Protein AF-A0A5J4PTP7-F1 (afdb_monomer)

Sequence (168 aa):
MFEEAKQLKEDNQYDDPEIPYDISIPVLGYNSAHFDMVFVIRYLTNPLWHITSYLGDFSHIRRVEVKHKITGVTLQFLDAMLFVTKGTLKQFAADFGNGGKDDQKGVFPYDAINTDNYSEVLSKSEPFNKDDFDNKLRKESMTDEAYQIYLEDSKQFKKQMGLLTILQ

Nearest PDB structures (foldseek):
  1u69-assembly3_C  TM=6.477E-01  e=2.982E-02  Pseudomonas aeruginosa PAO1
  5utx-assembly1_A  TM=6.530E-01  e=4.013E-01  Vibrio vulnificus CMCP6
  7e52-assembly1_A-2  TM=6.411E-01  e=4.013E-01  Acinetobacter baumannii 940793
  4opt-assembly1_A  TM=6.103E-01  e=9.968E-01  Sulfolobus acidocaldarius DSM 639
  5hmq-assembly3_D  TM=4.440E-01  e=3.657E+00  Pseudomonas putida KT2440

InterPro domains:
  IPR012337 Ribonuclease H-like superfamily [SSF53098] (27-117)
  IPR036397 Ribonuclease H superfamily [G3DSA:3.30.420.10] (12-134)

Foldseek 3Di:
DDPVLVVLQVVVDDVDPVPDPQDAAEDEDAVCQAPVCLPVVVVQPDPQKDWPDWDDDPRGTAWTWMAGPRNRHIYIYHHVCVVDPNDDVLVVCVVPVVCDPPSDDQQDQDPPDDPPCNVVQQADQDDDDQCSRQDPVVRDGDDPVSVVVSVVVSVVDRTSVVSVVVND

Solvent-accessible surface area (backbone atoms only — not comparable to full-atom values): 10118 Å² total; per-residue (Å²): 134,61,70,65,45,54,50,52,55,60,66,68,57,61,95,54,83,84,61,72,88,79,62,62,46,76,43,78,35,77,59,18,30,70,56,53,47,74,60,53,51,58,73,43,56,46,98,57,28,35,74,78,46,78,42,70,48,99,74,43,39,50,33,40,28,33,32,32,73,64,78,57,53,32,40,30,39,35,27,46,52,80,78,43,82,86,74,50,74,46,54,52,40,52,77,69,50,80,65,51,90,78,62,65,69,84,85,69,58,60,75,72,56,49,98,87,47,37,72,66,56,36,64,34,61,65,80,82,59,72,74,32,42,36,37,78,91,79,73,45,69,71,51,71,68,62,48,52,53,50,56,61,60,49,71,80,34,79,27,42,52,50,64,59,68,77,76,116

Secondary structure (DSSP, 8-state):
--HHHHHHHHHT--S-TTS-TT--EEEEESSTTTTHHHHHHHHTSSSSEEEEEEEEETTEEEEEEEEETTT--EEEEEEGGGTS-S--HHHHHHHHSTT-TTSPPPP--SSS--TTTHHHHHH--SPPPGGGG-BTTTTB---HHHHHHHHHHHTT-SSHHHHHTT--

pLDDT: mean 79.05, std 11.69, range [35.56, 93.19]

Radius of gyration: 20.0 Å; Cα contacts (8 Å, |Δi|>4): 198; chains: 1; bounding box: 47×35×48 Å

Mean predicted aligned error: 11.17 Å

Structure (mmCIF, N/CA/C/O backbone):
data_AF-A0A5J4PTP7-F1
#
_entry.id   AF-A0A5J4PTP7-F1
#
loop_
_atom_site.group_PDB
_atom_site.id
_atom_site.type_symbol
_atom_site.label_atom_id
_atom_site.label_alt_id
_atom_site.label_comp_id
_atom_site.label_asym_id
_atom_site.label_entity_id
_atom_site.label_seq_id
_atom_site.pdbx_PDB_ins_code
_atom_site.Cartn_x
_atom_site.Cartn_y
_atom_site.Cartn_z
_atom_site.occupancy
_atom_site.B_iso_or_equiv
_atom_site.auth_seq_id
_atom_site.auth_comp_id
_atom_site.auth_asym_id
_atom_site.auth_atom_id
_atom_site.pdbx_PDB_model_num
ATOM 1 N N . MET A 1 1 ? -25.787 1.677 21.526 1.00 55.94 1 MET A N 1
ATOM 2 C CA . MET A 1 1 ? -25.196 0.488 20.874 1.00 55.94 1 MET A CA 1
ATOM 3 C C . MET A 1 1 ? -26.291 -0.124 20.028 1.00 55.94 1 MET A C 1
ATOM 5 O O . MET A 1 1 ? -27.329 -0.432 20.595 1.00 55.94 1 MET A O 1
ATOM 9 N N . PHE A 1 2 ? -26.113 -0.184 18.710 1.00 67.81 2 PHE A N 1
ATOM 10 C CA . PHE A 1 2 ? -27.119 -0.712 17.781 1.00 67.81 2 PHE A CA 1
ATOM 11 C C . PHE A 1 2 ? -27.264 -2.233 17.956 1.00 67.81 2 PHE A C 1
ATOM 13 O O . PHE A 1 2 ? -26.255 -2.900 18.190 1.00 67.81 2 PHE A O 1
ATOM 20 N N . GLU A 1 3 ? -28.484 -2.774 17.859 1.00 73.00 3 GLU A N 1
ATOM 21 C CA . GLU A 1 3 ? -28.757 -4.227 17.906 1.00 73.00 3 GLU A CA 1
ATOM 22 C C . GLU A 1 3 ? -27.870 -4.994 16.908 1.00 73.00 3 GLU A C 1
ATOM 24 O O . GLU A 1 3 ? -27.258 -6.001 17.249 1.00 73.00 3 GLU A O 1
ATOM 29 N N . GLU A 1 4 ? -27.708 -4.443 15.707 1.00 68.12 4 GLU A N 1
ATOM 30 C CA . GLU A 1 4 ? -26.900 -4.997 14.614 1.00 68.12 4 GLU A CA 1
ATOM 31 C C . GLU A 1 4 ? -25.418 -5.153 14.988 1.00 68.12 4 GLU A C 1
ATOM 33 O O . GLU A 1 4 ? -24.763 -6.107 14.579 1.00 68.12 4 GLU A O 1
ATOM 38 N N . ALA A 1 5 ? -24.883 -4.249 15.817 1.00 60.41 5 ALA A N 1
ATOM 39 C CA . ALA A 1 5 ? -23.505 -4.330 16.296 1.00 60.41 5 ALA A CA 1
ATOM 40 C C . ALA A 1 5 ? -23.309 -5.453 17.327 1.00 60.41 5 ALA A C 1
ATOM 42 O O . ALA A 1 5 ? -22.198 -5.957 17.476 1.00 60.41 5 ALA A O 1
ATOM 43 N N . LYS A 1 6 ? -24.371 -5.843 18.050 1.00 70.44 6 LYS A N 1
ATOM 44 C CA . LYS A 1 6 ? -24.334 -7.026 18.920 1.00 70.44 6 LYS A CA 1
ATOM 45 C C . LYS A 1 6 ? -24.374 -8.300 18.083 1.00 70.44 6 LYS A C 1
ATOM 47 O O . LYS A 1 6 ? -23.519 -9.152 18.289 1.00 70.44 6 LYS A O 1
ATOM 52 N N . GLN A 1 7 ? -25.277 -8.360 17.101 1.00 74.75 7 GLN A N 1
ATOM 53 C CA . GLN A 1 7 ? -25.406 -9.506 16.202 1.00 74.75 7 GLN A CA 1
ATOM 54 C C . GLN A 1 7 ? -24.096 -9.777 15.452 1.00 74.75 7 GLN A C 1
ATOM 56 O O . GLN A 1 7 ? -23.572 -10.869 15.543 1.00 74.75 7 GLN A O 1
ATOM 61 N N . LEU A 1 8 ? -23.466 -8.760 14.851 1.00 65.81 8 LEU A N 1
ATOM 62 C CA . LEU A 1 8 ? -22.158 -8.896 14.184 1.00 65.81 8 LEU A CA 1
ATOM 63 C C . LEU A 1 8 ? -21.037 -9.418 15.098 1.00 65.81 8 LEU A C 1
ATOM 65 O O . LEU A 1 8 ? -20.067 -10.002 14.621 1.00 65.81 8 LEU A O 1
ATOM 69 N N . LYS A 1 9 ? -21.116 -9.161 16.406 1.00 67.38 9 LYS A N 1
ATOM 70 C CA . LYS A 1 9 ? -20.106 -9.608 17.370 1.00 67.38 9 LYS A CA 1
ATOM 71 C C . LYS A 1 9 ? -20.310 -11.068 17.784 1.00 67.38 9 LYS A C 1
ATOM 73 O O . LYS A 1 9 ? -19.337 -11.730 18.123 1.00 67.38 9 LYS A O 1
ATOM 78 N N . GLU A 1 10 ? -21.551 -11.541 17.779 1.00 72.75 10 GLU A N 1
ATOM 79 C CA . GLU A 1 10 ? -21.900 -12.961 17.925 1.00 72.75 10 GLU A CA 1
ATOM 80 C C . GLU A 1 10 ? -21.6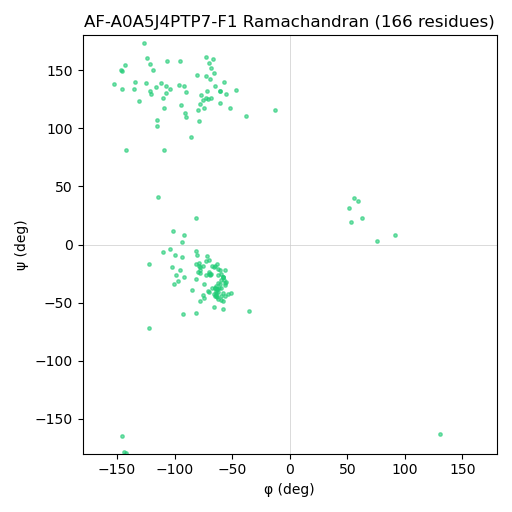00 -13.713 16.615 1.00 72.75 10 GLU A C 1
ATOM 82 O O . GLU A 1 10 ? -20.920 -14.731 16.634 1.00 72.75 10 GLU A O 1
ATOM 87 N N . ASP A 1 11 ? -21.974 -13.090 15.496 1.00 71.50 11 ASP A N 1
ATOM 88 C CA . ASP A 1 11 ? -21.628 -13.344 14.094 1.00 71.50 11 ASP A CA 1
ATOM 89 C C . ASP A 1 11 ? -20.192 -13.818 13.871 1.00 71.50 11 ASP A C 1
ATOM 91 O O . ASP A 1 11 ? -19.904 -14.853 13.277 1.00 71.50 11 ASP A O 1
ATOM 95 N N . ASN A 1 12 ? -19.270 -12.978 14.340 1.00 65.38 12 ASN A N 1
ATOM 96 C CA . ASN A 1 12 ? -17.852 -13.141 14.062 1.00 65.38 12 ASN A CA 1
ATOM 97 C C . ASN A 1 12 ? -17.155 -14.165 14.965 1.00 65.38 12 ASN A C 1
ATOM 99 O O . ASN A 1 12 ? -16.000 -14.428 14.654 1.00 65.38 12 ASN A O 1
ATOM 103 N N . GLN A 1 13 ? -17.870 -14.716 15.974 1.00 67.00 13 GLN A N 1
ATOM 104 C CA . GLN A 1 13 ? -17.683 -16.002 16.691 1.00 67.00 13 GLN A CA 1
ATOM 105 C C . GLN A 1 13 ? -16.700 -17.012 16.050 1.00 67.00 13 GLN A C 1
ATOM 107 O O . GLN A 1 13 ? -16.994 -17.520 14.979 1.00 67.00 13 GLN A O 1
ATOM 112 N N . TYR A 1 14 ? -15.574 -17.363 16.685 1.00 64.81 14 TYR A N 1
ATOM 113 C CA . TYR A 1 14 ? -14.694 -18.442 16.268 1.00 64.81 14 TYR A CA 1
ATOM 114 C C . TYR A 1 14 ? -15.233 -19.626 17.045 1.00 64.81 14 TYR A C 1
ATOM 116 O O . TYR A 1 14 ? -15.531 -19.489 18.234 1.00 64.81 14 TYR A O 1
ATOM 124 N N . ASP A 1 15 ? -15.348 -20.774 16.389 1.00 76.69 15 ASP A N 1
ATOM 125 C CA . ASP A 1 15 ? -15.839 -21.988 17.042 1.00 76.69 15 ASP A CA 1
ATOM 126 C C . ASP A 1 15 ? -14.955 -22.399 18.232 1.00 76.69 15 ASP A C 1
ATOM 128 O O . ASP A 1 15 ? -15.425 -23.054 19.162 1.00 76.69 15 ASP A O 1
ATOM 132 N N . ASP A 1 16 ? -13.680 -21.993 18.208 1.00 76.56 16 ASP A N 1
ATOM 133 C CA . ASP A 1 16 ? -12.740 -22.157 19.309 1.00 76.56 16 ASP A CA 1
ATOM 134 C C . ASP A 1 16 ? -12.775 -20.936 20.261 1.00 76.56 16 ASP A C 1
ATOM 136 O O . ASP A 1 16 ? -12.293 -19.854 19.899 1.00 76.56 16 ASP A O 1
ATOM 140 N N . PRO A 1 17 ? -13.309 -21.092 21.489 1.00 68.56 17 PRO A N 1
ATOM 141 C CA . PRO A 1 17 ? -13.398 -20.020 22.475 1.00 68.56 17 PRO A CA 1
ATOM 142 C C . PRO A 1 17 ? -12.044 -19.639 23.097 1.00 68.56 17 PRO A C 1
ATOM 144 O O . PRO A 1 17 ? -11.977 -18.635 23.809 1.00 68.56 17 PRO A O 1
ATOM 147 N N . GLU A 1 18 ? -10.973 -20.412 22.866 1.00 73.50 18 GLU A N 1
ATOM 148 C CA . GLU A 1 18 ? -9.623 -20.081 23.338 1.00 73.50 18 GLU A CA 1
ATOM 149 C C . GLU A 1 18 ? -8.910 -19.070 22.428 1.00 73.50 18 GLU A C 1
ATOM 151 O O . GLU A 1 18 ? -7.951 -18.429 22.867 1.00 73.50 18 GLU A O 1
ATOM 156 N N . ILE A 1 19 ? -9.381 -18.870 21.190 1.00 62.47 19 ILE A N 1
ATOM 157 C CA . ILE A 1 19 ? -8.810 -17.884 20.266 1.00 62.47 19 ILE A CA 1
ATOM 158 C C . ILE A 1 19 ? -9.239 -16.476 20.708 1.00 62.47 19 ILE A C 1
ATOM 160 O O . ILE A 1 19 ? -10.432 -16.153 20.691 1.00 62.47 19 ILE A O 1
ATOM 164 N N . PRO A 1 20 ? -8.295 -15.588 21.084 1.00 62.25 20 PRO A N 1
ATOM 165 C CA . PRO A 1 20 ? -8.645 -14.246 21.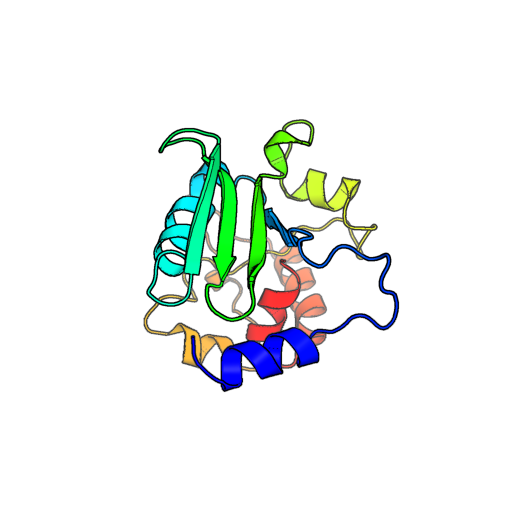517 1.00 62.25 20 PRO A CA 1
ATOM 166 C C . PRO A 1 20 ? -9.364 -13.465 20.413 1.00 62.25 20 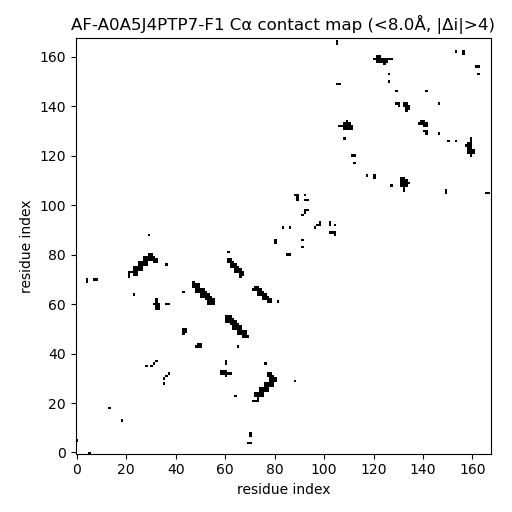PRO A C 1
ATOM 168 O O . PRO A 1 20 ? -8.901 -13.367 19.281 1.00 62.25 20 PRO A O 1
ATOM 171 N N . TYR A 1 21 ? -10.472 -12.828 20.777 1.00 59.25 21 TYR A N 1
ATOM 172 C CA . TYR A 1 21 ? -11.272 -11.992 19.878 1.00 59.25 21 TYR A CA 1
ATOM 173 C C . TYR A 1 21 ? -10.619 -10.666 19.469 1.00 59.25 21 TYR A C 1
ATOM 175 O O . TYR A 1 21 ? -11.106 -9.981 18.573 1.00 59.25 21 TYR A O 1
ATOM 183 N N . ASP A 1 22 ? -9.548 -10.277 20.160 1.00 67.88 22 ASP A N 1
ATOM 184 C CA . ASP A 1 22 ? -8.874 -8.981 20.014 1.00 67.88 22 ASP A CA 1
ATOM 185 C C . ASP A 1 22 ? -7.456 -9.168 19.456 1.00 67.88 22 ASP A C 1
ATOM 187 O O . ASP A 1 22 ? -6.497 -8.558 19.926 1.00 67.88 22 ASP A O 1
ATOM 191 N N . ILE A 1 23 ? -7.298 -10.072 18.484 1.00 74.81 23 ILE A N 1
ATOM 192 C CA . ILE A 1 23 ? -6.038 -10.202 17.748 1.00 74.81 23 ILE A CA 1
ATOM 193 C C . ILE A 1 23 ? -5.978 -9.078 16.717 1.00 74.81 23 ILE A C 1
ATOM 195 O O . ILE A 1 23 ? -6.827 -8.969 15.830 1.00 74.81 23 ILE A O 1
ATOM 199 N N . SER A 1 24 ? -4.949 -8.244 16.822 1.00 83.69 24 SER A N 1
ATOM 200 C CA . SER A 1 24 ? -4.641 -7.252 15.799 1.00 83.69 24 SER A CA 1
ATOM 201 C C . SER A 1 24 ? -4.162 -7.937 14.523 1.00 83.69 24 SER A C 1
ATOM 203 O O . SER A 1 24 ? -3.197 -8.698 14.549 1.00 83.69 24 SER A O 1
ATOM 205 N N . ILE A 1 25 ? -4.806 -7.631 13.399 1.00 88.00 25 ILE A N 1
ATOM 206 C CA . ILE A 1 25 ? -4.412 -8.122 12.078 1.00 88.00 25 ILE A CA 1
ATOM 207 C C . ILE A 1 25 ? -3.233 -7.266 11.590 1.00 88.00 25 ILE A C 1
ATOM 209 O O . ILE A 1 25 ? -3.414 -6.057 11.394 1.00 88.00 25 ILE A O 1
ATOM 213 N N . PRO A 1 26 ? -2.029 -7.837 11.405 1.00 88.88 26 PRO A N 1
ATOM 214 C CA . PRO A 1 26 ? -0.883 -7.075 10.937 1.00 88.88 26 PRO A CA 1
ATOM 215 C C . PRO A 1 26 ? -1.044 -6.714 9.457 1.00 88.88 26 PRO A C 1
ATOM 217 O O . PRO A 1 26 ? -1.341 -7.564 8.621 1.00 88.88 26 PRO A O 1
ATOM 220 N N . VAL A 1 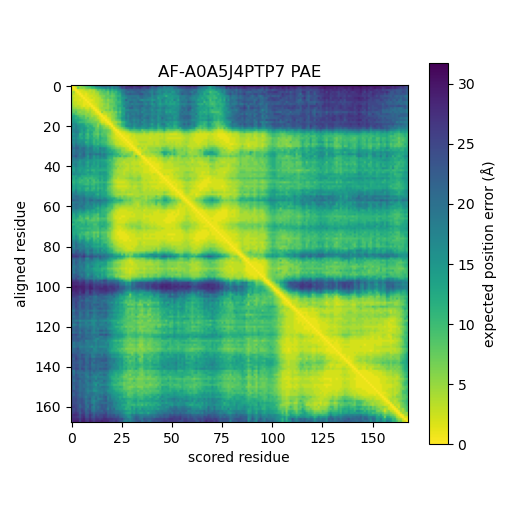27 ? -0.800 -5.447 9.135 1.00 88.50 27 VAL A N 1
ATOM 221 C CA . VAL A 1 27 ? -0.702 -4.931 7.770 1.00 88.50 27 VAL A CA 1
ATOM 222 C C . VAL A 1 27 ? 0.726 -4.445 7.573 1.00 88.50 27 VAL A C 1
ATOM 224 O O . VAL A 1 27 ? 1.138 -3.434 8.146 1.00 88.50 27 VAL A O 1
ATOM 227 N N . LEU A 1 28 ? 1.498 -5.197 6.795 1.00 86.06 28 LEU A N 1
ATOM 228 C CA . LEU A 1 28 ? 2.892 -4.884 6.513 1.00 86.06 28 LEU A CA 1
ATOM 229 C C . LEU A 1 28 ? 2.987 -4.010 5.268 1.00 86.06 28 LEU A C 1
ATOM 231 O O . LEU A 1 28 ? 2.419 -4.331 4.229 1.00 86.06 28 LEU A O 1
ATOM 235 N N . GLY A 1 29 ? 3.738 -2.923 5.379 1.00 85.69 29 GLY A N 1
ATOM 236 C CA . GLY A 1 29 ? 4.181 -2.136 4.238 1.00 85.69 29 GLY A CA 1
AT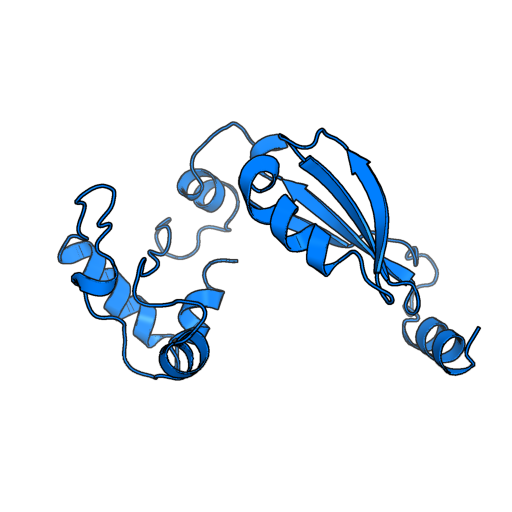OM 237 C C . GLY A 1 29 ? 5.704 -2.016 4.225 1.00 85.69 29 GLY A C 1
ATOM 238 O O . GLY A 1 29 ? 6.354 -2.245 5.245 1.00 85.69 29 GLY A O 1
ATOM 239 N N . TYR A 1 30 ? 6.296 -1.693 3.075 1.00 83.88 30 TYR A N 1
ATOM 240 C CA . TYR A 1 30 ? 7.748 -1.592 2.917 1.00 83.88 30 TYR A CA 1
ATOM 241 C C . TYR A 1 30 ? 8.179 -0.135 2.739 1.00 83.88 30 TYR A C 1
ATOM 243 O O . TYR A 1 30 ? 7.809 0.490 1.748 1.00 83.88 30 TYR A O 1
ATOM 251 N N . ASN A 1 31 ? 8.990 0.396 3.665 1.00 84.19 31 ASN A N 1
ATOM 252 C CA . ASN A 1 31 ? 9.336 1.827 3.740 1.00 84.19 31 ASN A CA 1
ATOM 253 C C . ASN A 1 31 ? 8.115 2.727 4.013 1.00 84.19 31 ASN A C 1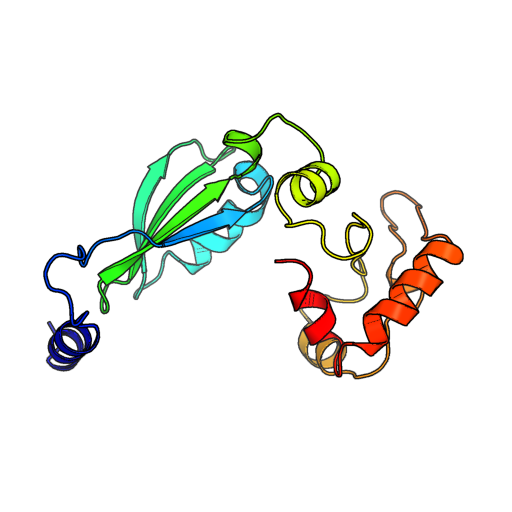
ATOM 255 O O . ASN A 1 31 ? 8.092 3.921 3.691 1.00 84.19 31 ASN A O 1
ATOM 259 N N . SER A 1 32 ? 7.068 2.143 4.591 1.00 82.12 32 SER A N 1
ATOM 260 C CA . SER A 1 32 ? 5.768 2.789 4.735 1.00 82.12 32 SER A CA 1
ATOM 261 C C . SER A 1 32 ? 5.727 3.843 5.828 1.00 82.12 32 SER A C 1
ATOM 263 O O . SER A 1 32 ? 4.864 4.721 5.775 1.00 82.12 32 SER A O 1
ATOM 265 N N . ALA A 1 33 ? 6.682 3.821 6.765 1.00 77.94 33 ALA A N 1
ATOM 266 C CA . ALA A 1 33 ? 6.822 4.856 7.784 1.00 77.94 33 ALA A CA 1
ATOM 267 C C . ALA A 1 33 ? 7.009 6.258 7.191 1.00 77.94 33 ALA A C 1
ATOM 269 O O . ALA A 1 33 ? 6.633 7.247 7.821 1.00 77.94 33 ALA A O 1
ATOM 270 N N . HIS A 1 34 ? 7.586 6.322 5.988 1.00 70.88 34 HIS A N 1
ATOM 271 C CA . HIS A 1 34 ? 7.896 7.552 5.270 1.00 70.88 34 HIS A CA 1
ATOM 272 C C . HIS A 1 34 ? 6.870 7.926 4.200 1.00 70.88 34 HIS A C 1
ATOM 274 O O . HIS A 1 34 ? 6.773 9.100 3.847 1.00 70.88 34 HIS A O 1
ATOM 280 N N . PHE A 1 35 ? 6.155 6.945 3.645 1.00 70.56 35 PHE A N 1
ATOM 281 C CA . PHE A 1 35 ? 5.348 7.140 2.443 1.00 70.56 35 PHE A CA 1
ATOM 282 C C . PHE A 1 35 ? 3.879 6.789 2.679 1.00 70.56 35 PHE A C 1
ATOM 284 O O . PHE A 1 35 ? 3.039 7.682 2.781 1.00 70.56 35 PHE A O 1
ATOM 291 N N . ASP A 1 36 ? 3.560 5.503 2.813 1.00 73.56 36 ASP A N 1
ATOM 292 C CA . ASP A 1 36 ? 2.174 5.031 2.745 1.00 73.56 36 ASP A CA 1
ATOM 293 C C . ASP A 1 36 ? 1.339 5.443 3.962 1.00 73.56 36 ASP A C 1
ATOM 295 O O . ASP A 1 36 ? 0.173 5.828 3.833 1.00 73.56 36 ASP A O 1
ATOM 299 N N . MET A 1 37 ? 1.925 5.386 5.163 1.00 79.94 37 MET A N 1
ATOM 300 C CA . MET A 1 37 ? 1.157 5.501 6.405 1.00 79.94 37 MET A CA 1
ATOM 301 C C . MET A 1 37 ? 0.495 6.872 6.567 1.00 79.94 37 MET A C 1
ATOM 303 O O . MET A 1 37 ? -0.650 6.945 7.012 1.00 79.94 37 MET A O 1
ATOM 307 N N . VAL A 1 38 ? 1.158 7.954 6.147 1.00 78.69 38 VAL A N 1
ATOM 308 C CA . VAL A 1 38 ? 0.604 9.319 6.227 1.00 78.69 38 VAL A CA 1
ATOM 309 C C . VAL A 1 38 ? -0.695 9.442 5.425 1.00 78.69 38 VAL A C 1
ATOM 311 O O . VAL A 1 38 ? -1.637 10.107 5.864 1.00 78.69 38 VAL A O 1
ATOM 314 N N . PHE A 1 39 ? -0.780 8.769 4.275 1.00 80.69 39 PHE A N 1
ATOM 315 C CA . PHE A 1 39 ? -1.981 8.776 3.445 1.00 80.69 39 PHE A CA 1
ATOM 316 C C . PHE A 1 39 ? -3.055 7.840 3.999 1.00 80.69 39 PHE A C 1
ATOM 318 O O . PHE A 1 39 ? -4.201 8.258 4.169 1.00 80.69 39 PHE A O 1
ATOM 325 N N . VAL A 1 40 ? -2.694 6.598 4.327 1.00 81.38 40 VAL A N 1
ATOM 326 C CA . VAL A 1 40 ? -3.645 5.556 4.747 1.00 81.38 40 VAL A CA 1
ATOM 327 C C . VAL A 1 40 ? -4.344 5.916 6.062 1.00 81.38 40 VAL A C 1
ATOM 329 O O . VAL A 1 40 ? -5.568 5.808 6.167 1.00 81.38 40 VAL A O 1
ATOM 332 N N . ILE A 1 41 ? -3.607 6.426 7.054 1.00 80.88 41 ILE A N 1
ATOM 333 C CA . ILE A 1 41 ? -4.161 6.756 8.378 1.00 80.88 41 ILE A CA 1
ATOM 334 C C . ILE A 1 41 ? -5.233 7.845 8.288 1.00 80.88 41 ILE A C 1
ATOM 336 O O . ILE A 1 41 ? -6.215 7.810 9.034 1.00 80.88 41 ILE A O 1
ATOM 340 N N . ARG A 1 42 ? -5.097 8.791 7.349 1.00 83.38 42 ARG A N 1
ATOM 341 C CA . ARG A 1 42 ? -6.101 9.841 7.136 1.00 83.38 42 ARG A CA 1
ATOM 342 C C . ARG A 1 42 ? -7.452 9.256 6.727 1.00 83.38 42 ARG A C 1
ATOM 344 O O . ARG A 1 42 ? -8.480 9.738 7.192 1.00 83.38 42 ARG A O 1
ATOM 351 N N . TYR A 1 43 ? -7.454 8.201 5.915 1.00 85.12 43 TYR A N 1
ATOM 352 C CA . TYR A 1 43 ? -8.679 7.500 5.523 1.00 85.12 43 TYR A CA 1
ATOM 353 C C . TYR A 1 43 ? -9.208 6.574 6.617 1.00 85.12 43 TYR A C 1
ATOM 355 O O . TYR A 1 43 ? -10.411 6.336 6.670 1.00 85.12 43 TYR A O 1
ATOM 363 N N . LEU A 1 44 ? -8.348 6.109 7.526 1.00 85.94 44 LEU A N 1
ATOM 364 C CA . LEU A 1 44 ? -8.713 5.278 8.681 1.00 85.94 44 LEU A CA 1
ATOM 365 C C . LEU A 1 44 ? -9.008 6.094 9.951 1.00 85.94 44 LEU A C 1
ATOM 367 O O . LEU A 1 44 ? -9.241 5.536 11.020 1.00 85.94 44 LEU A O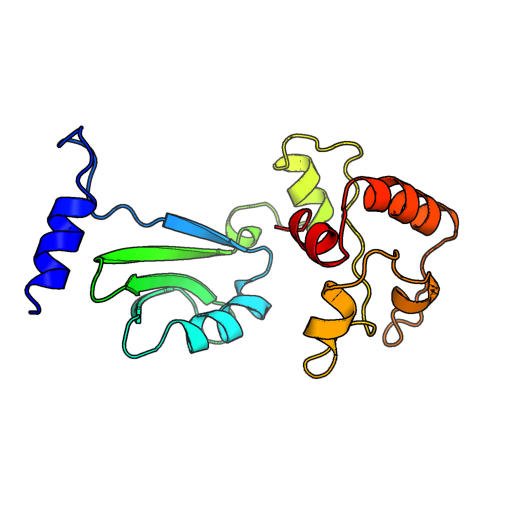 1
ATOM 371 N N . THR A 1 45 ? -9.065 7.420 9.834 1.00 85.88 45 THR A N 1
ATOM 372 C CA . THR A 1 45 ? -9.533 8.324 10.890 1.00 85.88 45 THR A CA 1
ATOM 373 C C . THR A 1 45 ? -10.880 8.902 10.471 1.00 85.88 45 THR A C 1
ATOM 375 O O . THR A 1 45 ? -10.966 9.990 9.908 1.00 85.88 45 THR A O 1
ATOM 378 N N . ASN A 1 46 ? -11.950 8.137 10.686 1.00 89.56 46 ASN A N 1
ATOM 379 C CA . ASN A 1 46 ? -13.288 8.473 10.194 1.00 89.56 46 ASN A CA 1
ATOM 380 C C . ASN A 1 46 ? -14.382 8.053 11.209 1.00 89.56 46 ASN A C 1
ATOM 382 O O . ASN A 1 46 ? -14.073 7.578 12.305 1.00 89.56 46 ASN A O 1
ATOM 386 N N . PRO A 1 47 ? -15.684 8.245 10.937 1.00 92.81 47 PRO A N 1
ATOM 387 C CA . PRO A 1 47 ? -16.726 7.853 11.885 1.00 92.81 47 PRO A CA 1
ATOM 388 C C . PRO A 1 47 ? -16.713 6.367 12.269 1.00 92.81 47 PRO A C 1
ATOM 390 O O . PRO A 1 47 ? -17.066 6.061 13.403 1.00 92.81 47 PRO A O 1
ATOM 393 N N . LEU A 1 48 ? -16.241 5.475 11.396 1.00 89.19 48 LEU A N 1
ATOM 394 C CA . LEU A 1 48 ? -16.183 4.027 11.606 1.00 89.19 48 LEU A CA 1
ATOM 395 C C . LEU A 1 48 ? -14.862 3.540 12.211 1.00 89.19 48 LEU A C 1
ATOM 397 O O . LEU A 1 48 ? -14.857 2.539 12.919 1.00 89.19 48 LEU A O 1
ATOM 401 N N . TRP A 1 49 ? -13.756 4.243 11.982 1.00 93.19 49 TRP A N 1
ATOM 402 C CA . TRP A 1 49 ? -12.417 3.837 12.421 1.00 93.19 49 TRP A CA 1
ATOM 403 C C . TRP A 1 49 ? -11.796 4.855 13.378 1.00 93.19 49 TRP A C 1
ATOM 405 O O . TRP A 1 49 ? -12.096 6.046 13.327 1.00 93.19 49 TRP A O 1
ATOM 415 N N . HIS A 1 50 ? -10.942 4.403 14.288 1.00 92.00 50 HIS A N 1
ATOM 416 C CA . HIS A 1 50 ? -10.153 5.301 15.130 1.00 92.00 50 HIS A CA 1
ATOM 417 C C . HIS A 1 50 ? -8.786 4.710 15.422 1.00 92.00 50 HIS A C 1
ATOM 419 O O . HIS A 1 50 ? -8.645 3.494 15.524 1.00 92.00 50 HIS A O 1
ATOM 425 N N . ILE A 1 51 ? -7.799 5.584 15.585 1.00 91.06 51 ILE A N 1
ATOM 426 C CA . ILE A 1 51 ? -6.461 5.206 16.028 1.00 91.06 51 ILE A CA 1
ATOM 427 C C . ILE A 1 51 ? -6.532 4.848 17.515 1.00 91.06 51 ILE A C 1
ATOM 429 O O . ILE A 1 51 ? -7.010 5.648 18.321 1.00 91.06 51 ILE A O 1
ATOM 433 N N . THR A 1 52 ? -6.061 3.657 17.871 1.00 91.12 52 THR A N 1
ATOM 434 C CA . THR A 1 52 ? -5.979 3.172 19.258 1.00 91.12 52 THR A CA 1
ATOM 435 C C . THR A 1 52 ? -4.571 3.292 19.823 1.00 91.12 52 THR A C 1
ATOM 437 O O . THR A 1 52 ? -4.402 3.567 21.009 1.00 91.12 52 THR A O 1
ATOM 440 N N . SER A 1 53 ? -3.553 3.111 18.982 1.00 89.44 53 SER A N 1
ATOM 441 C CA . SER A 1 53 ? -2.148 3.230 19.362 1.00 89.44 53 SER A CA 1
ATOM 442 C C . SER A 1 53 ? -1.326 3.780 18.207 1.00 89.44 53 SER A C 1
ATOM 444 O O . SER A 1 53 ? -1.629 3.556 17.035 1.00 89.44 53 SER A O 1
ATOM 446 N N . TYR A 1 54 ? -0.262 4.497 18.544 1.00 87.25 54 TYR A N 1
ATOM 447 C CA . TYR A 1 54 ? 0.645 5.111 17.590 1.00 87.25 54 TYR A CA 1
ATOM 448 C C . TYR A 1 54 ? 2.066 5.091 18.158 1.00 87.25 54 TYR A C 1
ATOM 450 O O . TYR A 1 54 ? 2.279 5.436 19.321 1.00 87.25 54 TYR A O 1
ATOM 458 N N . LEU A 1 55 ? 3.036 4.686 17.340 1.00 86.75 55 LEU A N 1
ATOM 459 C CA . LEU A 1 55 ? 4.456 4.671 17.677 1.00 86.75 55 LEU A CA 1
ATOM 460 C C . LEU A 1 55 ? 5.255 5.340 16.560 1.00 86.75 55 LEU A C 1
ATOM 462 O O . LEU A 1 55 ? 5.233 4.883 15.417 1.00 86.75 55 LEU A O 1
ATOM 466 N N . GLY A 1 56 ? 6.024 6.365 16.913 1.00 81.31 56 GLY A N 1
ATOM 467 C CA . GLY A 1 56 ? 6.850 7.118 15.976 1.00 81.31 56 GLY A CA 1
ATOM 468 C C . GLY A 1 56 ? 6.655 8.620 16.124 1.00 81.31 56 GLY A C 1
ATOM 469 O O . GLY A 1 56 ? 6.133 9.090 17.135 1.00 81.31 56 GLY A O 1
ATOM 470 N N . ASP A 1 57 ? 7.082 9.351 15.105 1.00 79.06 57 ASP A N 1
ATOM 471 C CA . ASP A 1 57 ? 6.810 10.776 14.933 1.00 79.06 57 ASP A CA 1
ATOM 472 C C . ASP A 1 57 ? 6.199 11.030 13.547 1.00 79.06 57 ASP A C 1
ATOM 474 O O . ASP A 1 57 ? 6.104 10.121 12.717 1.00 79.06 57 ASP A O 1
ATOM 478 N N . PHE A 1 58 ? 5.774 12.268 13.287 1.00 68.88 58 PHE A N 1
ATOM 479 C CA . PHE A 1 58 ? 5.139 12.647 12.019 1.00 68.88 58 PHE A CA 1
ATOM 480 C C . PHE A 1 58 ? 5.987 12.348 10.773 1.00 68.88 58 PHE A C 1
ATOM 482 O O . PHE A 1 58 ? 5.426 12.239 9.687 1.00 68.88 58 PHE A O 1
ATOM 489 N N . SER A 1 59 ? 7.307 12.219 10.920 1.00 72.00 59 SER A N 1
ATOM 490 C CA . SER A 1 59 ? 8.235 11.936 9.825 1.00 72.00 59 SER A CA 1
ATOM 491 C C . SER A 1 59 ? 8.553 10.441 9.689 1.00 72.00 59 SER A C 1
ATOM 493 O O . SER A 1 59 ? 8.985 10.011 8.621 1.00 72.00 59 SER A O 1
ATOM 495 N N . HIS A 1 60 ? 8.368 9.661 10.759 1.00 76.94 60 HIS A N 1
ATOM 496 C CA . HIS A 1 60 ? 8.711 8.242 10.842 1.00 76.94 60 HIS A CA 1
ATOM 497 C C . HIS A 1 60 ? 7.659 7.484 11.654 1.00 76.94 60 HIS A C 1
ATOM 499 O O . HIS A 1 60 ? 7.844 7.188 12.843 1.00 76.94 60 HIS A O 1
ATOM 505 N N . ILE A 1 61 ? 6.551 7.138 11.004 1.00 81.31 61 ILE A N 1
ATOM 506 C CA . ILE A 1 61 ? 5.481 6.366 11.634 1.00 81.31 61 ILE A CA 1
ATOM 507 C C . ILE A 1 61 ? 5.882 4.888 11.670 1.00 81.31 61 ILE A C 1
ATOM 509 O O . ILE A 1 61 ? 5.870 4.209 10.656 1.00 81.31 61 ILE A O 1
ATOM 513 N N . ARG A 1 62 ? 6.252 4.358 12.835 1.00 84.31 62 ARG A N 1
ATOM 514 C CA . ARG A 1 62 ? 6.780 2.986 12.945 1.00 84.31 62 ARG A CA 1
ATOM 515 C C . ARG A 1 62 ? 5.692 1.930 13.055 1.00 84.31 62 ARG A C 1
ATOM 517 O O . ARG A 1 62 ? 5.834 0.829 12.527 1.00 84.31 62 ARG A O 1
ATOM 524 N N . ARG A 1 63 ? 4.636 2.256 13.799 1.00 88.88 63 ARG A N 1
ATOM 525 C CA . ARG A 1 63 ? 3.478 1.389 14.001 1.00 88.88 63 ARG A CA 1
ATOM 526 C C . ARG A 1 63 ? 2.242 2.218 14.279 1.00 88.88 63 ARG A C 1
ATOM 528 O O . ARG A 1 63 ? 2.304 3.136 15.096 1.00 88.88 63 ARG A O 1
ATOM 535 N N . VAL A 1 64 ? 1.117 1.833 13.688 1.00 90.00 64 VAL A N 1
ATOM 536 C CA . VAL A 1 64 ? -0.195 2.404 14.016 1.00 90.00 64 VAL A CA 1
ATOM 537 C C . VAL A 1 64 ? -1.218 1.306 14.151 1.00 90.00 64 VAL A C 1
ATOM 539 O O . VAL A 1 64 ? -1.312 0.430 13.301 1.00 90.00 64 VAL A O 1
ATOM 542 N N . GLU A 1 65 ? -2.006 1.376 15.211 1.00 92.06 65 GLU A N 1
ATOM 543 C CA . GLU A 1 65 ? -3.162 0.516 15.391 1.00 92.06 65 GLU A CA 1
ATOM 544 C C . GLU A 1 65 ? -4.426 1.331 15.184 1.00 92.06 65 GLU A C 1
ATOM 546 O O . GLU A 1 65 ? -4.586 2.416 15.751 1.00 92.06 65 GLU A O 1
ATOM 551 N N . VAL A 1 66 ? -5.322 0.802 14.362 1.00 92.50 66 VAL A N 1
ATOM 552 C CA . VAL A 1 66 ? -6.648 1.366 14.140 1.00 92.50 66 VAL A CA 1
ATOM 553 C C . VAL A 1 66 ? -7.696 0.308 14.412 1.00 92.50 66 VAL A C 1
ATOM 555 O O . VAL A 1 66 ? -7.547 -0.848 14.021 1.00 92.50 66 VAL A O 1
ATOM 558 N N . LYS A 1 67 ? -8.781 0.709 15.066 1.00 92.25 67 LYS A N 1
ATOM 559 C CA . LYS A 1 67 ? -9.869 -0.187 15.439 1.00 92.25 67 LYS A CA 1
ATOM 560 C C . LYS A 1 67 ? -11.181 0.280 14.836 1.00 92.25 67 LYS A C 1
ATOM 562 O O . LYS A 1 67 ? -11.552 1.458 14.929 1.00 92.25 67 LYS A O 1
ATOM 567 N N . HIS A 1 68 ? -11.893 -0.652 14.220 1.00 90.81 68 HIS A N 1
ATOM 568 C CA . HIS A 1 68 ? -13.229 -0.416 13.706 1.00 90.81 68 HIS A CA 1
ATOM 569 C C . HIS A 1 68 ? -14.223 -0.389 14.869 1.00 90.81 68 HIS A C 1
ATOM 571 O O . HIS A 1 68 ? -14.303 -1.320 15.668 1.00 90.81 68 HIS A O 1
ATOM 577 N N . LYS A 1 69 ? -14.989 0.694 14.988 1.00 86.88 69 LYS A N 1
ATOM 578 C CA . LYS A 1 69 ? -15.830 0.984 16.159 1.00 86.88 69 LYS A CA 1
ATOM 579 C C . LYS A 1 69 ? -17.032 0.050 16.296 1.00 86.88 69 LYS A C 1
ATOM 581 O O . LYS A 1 69 ? -17.544 -0.088 17.400 1.00 86.88 69 LYS A O 1
ATOM 586 N N . ILE A 1 70 ? -17.491 -0.555 15.196 1.00 82.00 70 ILE A N 1
ATOM 587 C CA . ILE A 1 70 ? -18.669 -1.437 15.193 1.00 82.00 70 ILE A CA 1
ATOM 588 C C . ILE A 1 70 ? -18.246 -2.892 15.385 1.00 82.00 70 ILE A C 1
ATOM 590 O O . ILE A 1 70 ? -18.647 -3.528 16.351 1.00 82.00 70 ILE A O 1
ATOM 594 N N . THR A 1 71 ? -17.415 -3.408 14.479 1.00 83.38 71 THR A N 1
ATOM 595 C CA . THR A 1 71 ? -16.999 -4.821 14.492 1.00 83.38 71 THR A CA 1
ATOM 596 C C . THR A 1 71 ? -15.928 -5.114 15.541 1.00 83.38 71 THR A C 1
ATOM 598 O O . THR A 1 71 ? -15.734 -6.266 15.902 1.00 83.38 71 THR A O 1
ATOM 601 N N . GLY A 1 72 ? -15.213 -4.094 16.027 1.00 84.19 72 GLY A N 1
ATOM 602 C CA . GLY A 1 72 ? -14.106 -4.266 16.967 1.00 84.19 72 GLY A CA 1
ATOM 603 C C . GLY A 1 72 ? -12.813 -4.788 16.335 1.00 84.19 72 GLY A C 1
ATOM 604 O O . GLY A 1 72 ? -11.844 -4.966 17.064 1.00 84.19 72 GLY A O 1
ATOM 605 N N . VAL A 1 73 ? -12.773 -4.989 15.013 1.00 86.12 73 VAL A N 1
ATOM 606 C CA . VAL A 1 73 ? -11.569 -5.430 14.289 1.00 86.12 73 VAL A CA 1
ATOM 607 C C . VAL A 1 73 ? -10.450 -4.408 14.459 1.00 86.12 73 VAL A C 1
ATOM 609 O O . VAL A 1 73 ? -10.664 -3.214 14.231 1.00 86.12 73 VAL A O 1
ATOM 612 N N . THR A 1 74 ? -9.257 -4.888 14.805 1.00 91.06 74 THR A N 1
ATOM 613 C CA . THR A 1 74 ? -8.052 -4.067 14.954 1.00 91.06 74 THR A CA 1
ATOM 614 C C . THR A 1 74 ? -7.074 -4.376 13.823 1.00 91.06 74 THR A C 1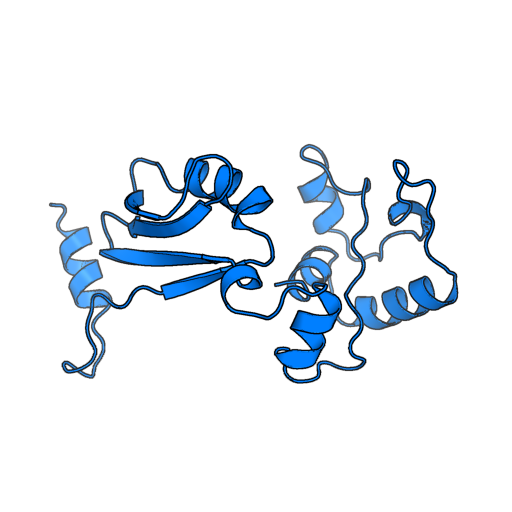
ATOM 616 O O . THR A 1 74 ? -6.706 -5.529 13.618 1.00 91.06 74 THR A O 1
ATOM 619 N N . LEU A 1 75 ? -6.641 -3.349 13.091 1.00 91.88 75 LEU A N 1
ATOM 620 C CA . LEU A 1 75 ? -5.559 -3.431 12.109 1.00 91.88 75 LEU A CA 1
ATOM 621 C C . LEU A 1 75 ? -4.299 -2.806 12.706 1.00 91.88 75 LEU A C 1
ATOM 623 O O . LEU A 1 75 ? -4.362 -1.704 13.253 1.00 91.88 75 LEU A O 1
ATOM 627 N N . GLN A 1 76 ? -3.161 -3.482 12.573 1.00 91.75 76 GLN A N 1
ATOM 628 C CA . GLN A 1 76 ? -1.861 -3.003 13.035 1.00 91.75 76 GLN A CA 1
ATOM 629 C C . GLN A 1 76 ? -0.933 -2.789 11.840 1.00 91.75 76 GLN A C 1
ATOM 631 O O . GLN A 1 76 ? -0.363 -3.732 11.301 1.00 91.75 76 GLN A O 1
ATOM 636 N N . PHE A 1 77 ? -0.766 -1.535 11.438 1.00 89.94 77 PHE A N 1
ATOM 637 C CA . PHE A 1 77 ? 0.149 -1.132 10.379 1.00 89.94 77 PHE A CA 1
ATOM 638 C C . PHE A 1 77 ? 1.584 -1.132 10.893 1.00 89.94 77 PHE A C 1
ATOM 640 O O . PHE A 1 77 ? 1.876 -0.522 11.925 1.00 89.94 77 PHE A O 1
ATOM 647 N N . LEU A 1 78 ? 2.469 -1.803 10.163 1.00 88.75 78 LEU A N 1
ATOM 648 C CA . LEU A 1 78 ? 3.871 -2.011 10.506 1.00 88.75 78 LEU A CA 1
ATOM 649 C C . LEU A 1 78 ? 4.747 -1.747 9.279 1.00 88.75 78 LEU A C 1
ATOM 651 O O . LEU A 1 78 ? 4.400 -2.145 8.168 1.00 88.75 78 LEU A O 1
ATOM 655 N N . ASP A 1 79 ? 5.894 -1.099 9.482 1.00 86.88 79 ASP A N 1
ATOM 656 C CA . ASP A 1 79 ? 6.903 -0.961 8.429 1.00 86.88 79 ASP A CA 1
ATOM 657 C C . ASP A 1 79 ? 7.897 -2.122 8.495 1.00 86.88 79 ASP A C 1
ATOM 659 O O . ASP A 1 79 ? 8.686 -2.227 9.437 1.00 86.88 79 ASP A O 1
ATOM 663 N N . ALA A 1 80 ? 7.884 -2.974 7.472 1.00 85.81 80 ALA A N 1
ATOM 664 C CA . ALA A 1 80 ? 8.780 -4.110 7.334 1.00 85.81 80 ALA A CA 1
ATOM 665 C C . ALA A 1 80 ? 10.261 -3.698 7.396 1.00 85.81 80 ALA A C 1
ATOM 667 O O . ALA A 1 80 ? 11.055 -4.418 8.000 1.00 85.81 80 ALA A O 1
ATOM 668 N N . MET A 1 81 ? 10.641 -2.519 6.875 1.00 84.94 81 MET A N 1
ATOM 669 C CA . MET A 1 81 ? 12.032 -2.034 6.907 1.00 84.94 81 MET A CA 1
ATOM 670 C C . MET A 1 81 ? 12.577 -1.802 8.321 1.00 84.94 81 MET A C 1
ATOM 672 O O . MET A 1 81 ? 13.791 -1.695 8.492 1.00 84.94 81 MET A O 1
ATOM 676 N N . LEU A 1 82 ? 11.715 -1.707 9.336 1.00 81.56 82 LEU A N 1
ATOM 677 C CA . LEU A 1 82 ? 12.146 -1.609 10.731 1.00 81.56 82 LEU A CA 1
ATOM 678 C C . LEU A 1 82 ? 12.524 -2.963 11.331 1.00 81.56 82 LEU A C 1
ATOM 680 O O . LEU A 1 82 ? 13.273 -3.004 12.305 1.00 81.56 82 LEU A O 1
ATOM 684 N N . PHE A 1 83 ? 11.992 -4.047 10.770 1.00 78.75 83 PHE A N 1
ATOM 685 C CA . PHE A 1 83 ? 12.164 -5.406 11.278 1.00 78.75 83 PHE A CA 1
ATOM 686 C C . PHE A 1 83 ? 13.190 -6.209 10.476 1.00 78.75 83 PHE A C 1
ATOM 688 O O . PHE A 1 83 ? 13.723 -7.190 10.989 1.00 78.75 83 PHE A O 1
ATOM 695 N N . VAL A 1 84 ? 13.496 -5.785 9.247 1.00 80.00 84 VAL A N 1
ATOM 696 C CA . VAL A 1 84 ? 14.522 -6.404 8.401 1.00 80.00 84 VAL A CA 1
ATOM 697 C C . VAL A 1 84 ? 15.776 -5.541 8.295 1.00 80.00 84 VAL A C 1
ATOM 699 O O . VAL A 1 84 ? 15.739 -4.324 8.479 1.00 80.00 84 VAL A O 1
ATOM 702 N N . THR A 1 85 ? 16.909 -6.161 7.956 1.00 73.31 85 THR A N 1
ATOM 703 C CA . THR A 1 85 ? 18.126 -5.425 7.589 1.00 73.31 85 THR A CA 1
ATOM 704 C C . THR A 1 85 ? 17.801 -4.471 6.442 1.00 73.31 85 THR A C 1
ATOM 706 O O . THR A 1 85 ? 17.209 -4.882 5.444 1.00 73.31 85 THR A O 1
ATOM 709 N N . LYS A 1 86 ? 18.179 -3.191 6.577 1.00 68.31 86 LYS A N 1
ATOM 710 C CA . LYS A 1 86 ? 17.932 -2.178 5.540 1.00 68.31 86 LYS A CA 1
ATOM 711 C C . LYS A 1 86 ? 18.442 -2.686 4.188 1.00 68.31 86 LYS A C 1
ATOM 713 O O . LYS A 1 86 ? 19.637 -2.922 4.028 1.00 68.31 86 LYS A O 1
ATOM 718 N N . GLY A 1 87 ? 17.528 -2.837 3.237 1.00 77.12 87 GLY A N 1
ATOM 719 C CA . GLY A 1 87 ? 17.792 -3.379 1.909 1.00 77.12 87 GLY A CA 1
ATOM 720 C C . GLY A 1 87 ? 16.920 -2.704 0.858 1.00 77.12 87 GLY A C 1
ATOM 721 O O . GLY A 1 87 ? 16.349 -1.644 1.100 1.00 77.12 87 GLY A O 1
ATOM 722 N N . THR A 1 88 ? 16.828 -3.309 -0.322 1.00 79.94 88 THR A N 1
ATOM 723 C CA . THR A 1 88 ? 15.865 -2.894 -1.350 1.00 79.94 88 THR A CA 1
ATOM 724 C C . THR A 1 88 ? 14.608 -3.753 -1.254 1.00 79.94 88 THR A C 1
ATOM 726 O O . THR A 1 88 ? 14.675 -4.885 -0.772 1.00 79.94 88 THR A O 1
ATOM 729 N N . LEU A 1 89 ? 13.474 -3.265 -1.770 1.00 78.31 89 LEU A N 1
ATOM 730 C CA . LEU A 1 89 ? 12.246 -4.070 -1.851 1.00 78.31 89 LEU A CA 1
ATOM 731 C C . LEU A 1 89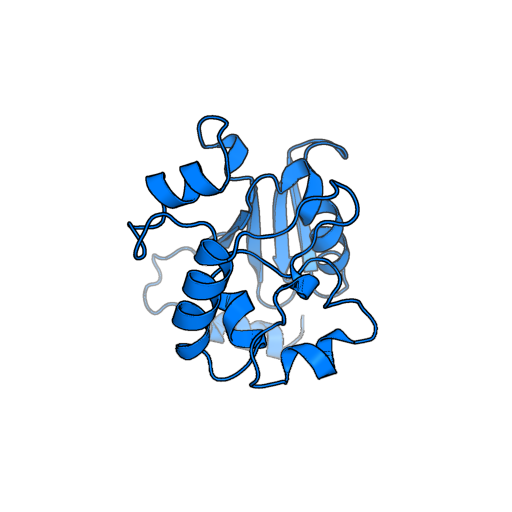 ? 12.480 -5.392 -2.603 1.00 78.31 89 LEU A C 1
ATOM 733 O O . LEU A 1 89 ? 11.896 -6.408 -2.252 1.00 78.31 89 LEU A O 1
ATOM 737 N N . LYS A 1 90 ? 13.393 -5.393 -3.586 1.00 76.44 90 LYS A N 1
ATOM 738 C CA . LYS A 1 90 ? 13.812 -6.604 -4.300 1.00 76.44 90 LYS A CA 1
ATOM 739 C C . LYS A 1 90 ? 14.464 -7.622 -3.360 1.00 76.44 90 LYS A C 1
ATOM 741 O O . LYS A 1 90 ? 14.099 -8.787 -3.398 1.00 76.44 90 LYS A O 1
ATOM 746 N N . GLN A 1 91 ? 15.394 -7.184 -2.507 1.00 78.00 91 GLN A N 1
ATOM 747 C CA . GLN A 1 91 ? 16.040 -8.074 -1.537 1.00 78.00 91 GLN A CA 1
ATOM 748 C C . GLN A 1 91 ? 15.029 -8.611 -0.519 1.00 78.00 91 GLN A C 1
ATOM 750 O O . GLN A 1 91 ? 15.033 -9.794 -0.220 1.00 78.00 91 GLN A O 1
ATOM 755 N N . PHE A 1 92 ? 14.121 -7.756 -0.043 1.00 80.75 92 PHE A N 1
ATOM 756 C CA . PHE A 1 92 ? 13.055 -8.178 0.863 1.00 80.75 92 PHE A CA 1
ATOM 757 C C . PHE A 1 92 ? 12.150 -9.249 0.235 1.00 80.75 92 PHE A C 1
ATOM 759 O O . PHE A 1 92 ? 11.860 -10.258 0.869 1.00 80.75 92 PHE A O 1
ATOM 766 N N . ALA A 1 93 ? 11.747 -9.069 -1.025 1.00 77.62 93 ALA A N 1
ATOM 767 C CA . ALA A 1 93 ? 10.970 -10.071 -1.748 1.00 77.62 93 ALA A CA 1
ATOM 768 C C . ALA A 1 93 ? 11.756 -11.376 -1.974 1.00 77.62 93 ALA A C 1
ATOM 770 O O . ALA A 1 93 ? 11.177 -12.448 -1.850 1.00 77.62 93 ALA A O 1
ATOM 771 N N . ALA A 1 94 ? 13.063 -11.312 -2.243 1.00 76.19 94 ALA A N 1
ATOM 772 C CA . ALA A 1 94 ? 13.899 -12.507 -2.375 1.00 76.19 94 ALA A CA 1
ATOM 773 C C . ALA A 1 94 ? 14.026 -13.277 -1.046 1.00 76.19 94 ALA A C 1
ATOM 775 O O . ALA A 1 94 ? 13.905 -14.499 -1.015 1.00 76.19 94 ALA A O 1
ATOM 776 N N . ASP A 1 95 ? 14.215 -12.561 0.065 1.00 78.81 95 ASP A N 1
ATOM 777 C CA . ASP A 1 95 ? 14.433 -13.166 1.382 1.00 78.81 95 ASP A CA 1
ATOM 778 C C . ASP A 1 95 ? 13.140 -13.754 1.988 1.00 78.81 95 ASP A C 1
ATOM 780 O O . ASP A 1 95 ? 13.196 -14.766 2.689 1.00 78.81 95 ASP A O 1
ATOM 784 N N . PHE A 1 96 ? 11.976 -13.135 1.734 1.00 78.12 96 PHE A N 1
ATOM 785 C CA . PHE A 1 96 ? 10.703 -13.471 2.400 1.00 78.12 96 PHE A CA 1
ATOM 786 C C . PHE A 1 96 ? 9.554 -13.871 1.455 1.00 78.12 96 PHE A C 1
ATOM 788 O O . PHE A 1 96 ? 8.575 -14.460 1.905 1.00 78.12 96 PHE A O 1
ATOM 795 N N . GLY A 1 97 ? 9.642 -13.583 0.154 1.00 70.25 97 GLY A N 1
ATOM 796 C CA . GLY A 1 97 ? 8.565 -13.747 -0.839 1.00 70.25 97 GLY A CA 1
ATOM 797 C C . GLY A 1 97 ? 8.383 -15.165 -1.386 1.00 70.25 97 GLY A C 1
ATOM 798 O O . GLY A 1 97 ? 7.842 -15.345 -2.475 1.00 70.25 97 GLY A O 1
ATOM 799 N N . ASN A 1 98 ? 8.839 -16.178 -0.646 1.00 62.75 98 ASN A N 1
ATOM 800 C CA . ASN A 1 98 ? 8.703 -17.598 -0.979 1.00 62.75 98 ASN A CA 1
ATOM 801 C C . ASN A 1 98 ? 9.168 -17.970 -2.408 1.00 62.75 98 ASN A C 1
ATOM 803 O O . ASN A 1 98 ? 8.613 -18.883 -3.021 1.00 62.75 98 ASN A O 1
ATOM 807 N N . GLY A 1 99 ? 10.167 -17.256 -2.945 1.00 51.56 99 GLY A N 1
ATOM 808 C CA . GLY A 1 99 ? 10.800 -17.564 -4.232 1.00 51.56 99 GLY A CA 1
ATOM 809 C C . GLY A 1 99 ? 9.845 -17.561 -5.430 1.00 51.56 99 GLY A C 1
ATOM 810 O O . GLY A 1 99 ? 9.969 -18.419 -6.307 1.00 51.56 99 GLY A O 1
ATOM 811 N N . GLY A 1 100 ? 8.866 -16.645 -5.464 1.00 50.03 100 GLY A N 1
ATOM 812 C CA . GLY A 1 100 ? 8.045 -16.414 -6.657 1.00 50.03 100 GLY A CA 1
ATOM 813 C C . GLY A 1 100 ? 8.934 -16.301 -7.899 1.00 50.03 100 GLY A C 1
ATOM 814 O O . GLY A 1 100 ? 9.974 -15.648 -7.843 1.00 50.03 100 GLY A O 1
ATOM 815 N N . LYS A 1 101 ? 8.552 -17.015 -8.969 1.00 51.59 101 LYS A N 1
ATOM 816 C CA . LYS A 1 101 ? 9.368 -17.258 -10.171 1.00 51.59 101 LYS A CA 1
ATOM 817 C C . LYS A 1 101 ? 10.192 -16.011 -10.543 1.00 51.59 101 LYS A C 1
ATOM 819 O O . LYS A 1 101 ? 9.634 -15.002 -10.951 1.00 51.59 101 LYS A O 1
ATOM 824 N N . ASP A 1 102 ? 11.507 -16.133 -10.363 1.00 52.84 102 ASP A N 1
ATOM 825 C CA . ASP A 1 102 ? 12.591 -15.256 -10.830 1.00 52.84 102 ASP A CA 1
ATOM 826 C C . ASP A 1 102 ? 13.110 -14.103 -9.944 1.00 52.84 102 ASP A C 1
ATOM 828 O O . ASP A 1 102 ? 13.970 -13.357 -10.414 1.00 52.84 102 ASP A O 1
ATOM 832 N N . ASP A 1 103 ? 12.717 -13.943 -8.673 1.00 52.16 103 ASP A N 1
ATOM 833 C CA . ASP A 1 103 ? 13.265 -12.872 -7.795 1.00 52.16 103 ASP A CA 1
ATOM 834 C C . ASP A 1 103 ? 13.152 -11.452 -8.412 1.00 52.16 103 ASP A C 1
ATOM 836 O O . ASP A 1 103 ? 13.877 -10.509 -8.050 1.00 52.16 103 ASP A O 1
ATOM 840 N N . GLN A 1 104 ? 12.269 -11.281 -9.402 1.00 56.31 104 GLN A N 1
ATOM 841 C CA . GLN A 1 104 ? 12.136 -10.047 -10.161 1.00 56.31 104 GLN A CA 1
ATOM 842 C C . GLN A 1 104 ? 11.048 -9.190 -9.536 1.00 56.31 104 GLN A C 1
ATOM 844 O O . GLN A 1 104 ? 9.883 -9.562 -9.435 1.00 56.31 104 GLN A O 1
ATOM 849 N N . LYS A 1 105 ? 11.450 -7.993 -9.114 1.00 60.09 105 LYS A N 1
ATOM 850 C CA . LYS A 1 105 ? 10.517 -6.947 -8.720 1.00 60.09 105 LYS A CA 1
ATOM 851 C C . LYS A 1 105 ? 9.648 -6.605 -9.935 1.00 60.09 105 LYS A C 1
ATOM 853 O O . LYS A 1 105 ? 10.193 -6.164 -10.945 1.00 60.09 105 LYS A O 1
ATOM 858 N N . GLY A 1 106 ? 8.328 -6.732 -9.810 1.00 63.72 106 GLY A N 1
ATOM 859 C CA . GLY A 1 106 ? 7.409 -6.244 -10.836 1.00 63.72 106 GLY A CA 1
ATOM 860 C C . GLY A 1 106 ? 7.608 -4.743 -11.088 1.00 63.72 106 GLY A C 1
ATOM 861 O O . GLY A 1 106 ? 7.852 -3.961 -10.161 1.00 63.72 106 GLY A O 1
ATOM 862 N N . VAL A 1 107 ? 7.552 -4.341 -12.355 1.00 68.81 107 VAL A N 1
ATOM 863 C CA . VAL A 1 107 ? 7.684 -2.941 -12.774 1.00 68.81 107 VAL A CA 1
ATOM 864 C C . VAL A 1 107 ? 6.285 -2.361 -12.953 1.00 68.81 107 VAL A C 1
ATOM 866 O O . VAL A 1 107 ? 5.401 -3.020 -13.495 1.00 68.81 107 VAL A O 1
ATOM 869 N N . PHE A 1 108 ? 6.079 -1.136 -12.475 1.00 75.81 108 PHE A N 1
ATOM 870 C CA . PHE A 1 108 ? 4.798 -0.444 -12.571 1.00 75.81 108 PHE A CA 1
ATOM 871 C C . PHE A 1 108 ? 4.915 0.750 -13.526 1.00 75.81 108 PHE A C 1
ATOM 873 O O . PHE A 1 108 ? 5.938 1.441 -13.469 1.00 75.81 108 PHE A O 1
ATOM 880 N N . PRO A 1 109 ? 3.917 1.007 -14.390 1.00 83.88 109 PRO A N 1
ATOM 881 C CA . PRO A 1 109 ? 3.922 2.199 -15.228 1.00 83.88 109 PRO A CA 1
ATOM 882 C C . PRO A 1 109 ? 3.824 3.455 -14.353 1.00 83.88 109 PRO A C 1
ATOM 884 O O . PRO A 1 109 ? 3.050 3.495 -13.397 1.00 83.88 109 PRO A O 1
ATOM 887 N N . TYR A 1 110 ? 4.619 4.479 -14.659 1.00 81.06 110 TYR A N 1
ATOM 888 C CA . TYR A 1 110 ? 4.743 5.656 -13.791 1.00 81.06 110 TYR A CA 1
ATOM 889 C C . TYR A 1 110 ? 3.595 6.641 -13.996 1.00 81.06 110 TYR A C 1
ATOM 891 O O . TYR A 1 110 ? 2.854 6.937 -13.063 1.00 81.06 110 TYR A O 1
ATOM 899 N N . ASP A 1 111 ? 3.443 7.132 -15.227 1.00 80.75 111 ASP A N 1
ATOM 900 C CA . ASP A 1 111 ? 2.535 8.242 -15.542 1.00 80.75 111 ASP A CA 1
ATOM 901 C C . ASP A 1 111 ? 1.241 7.785 -16.232 1.00 80.75 111 ASP A C 1
ATOM 903 O O . ASP A 1 111 ? 0.363 8.605 -16.510 1.00 80.75 111 ASP A O 1
ATOM 907 N N . ALA A 1 112 ? 1.106 6.491 -16.534 1.00 85.19 112 ALA A N 1
ATOM 908 C CA . ALA A 1 112 ? -0.051 5.976 -17.265 1.00 85.19 112 ALA A CA 1
ATOM 909 C C . ALA A 1 112 ? -1.348 6.021 -16.443 1.00 85.19 112 ALA A C 1
ATOM 911 O O . ALA A 1 112 ? -2.436 6.094 -17.015 1.00 85.19 112 ALA A O 1
ATOM 912 N N . ILE A 1 113 ? -1.243 5.993 -15.109 1.00 86.12 113 ILE A N 1
ATOM 913 C CA . ILE A 1 113 ? -2.382 5.979 -14.188 1.00 86.12 113 ILE A CA 1
ATOM 914 C C . ILE A 1 113 ? -2.323 7.204 -13.275 1.00 86.12 113 ILE A C 1
ATOM 916 O O . ILE A 1 113 ? -1.321 7.464 -12.616 1.00 86.12 113 ILE A O 1
ATOM 920 N N . ASN A 1 114 ? -3.431 7.929 -13.193 1.00 86.56 114 ASN A N 1
ATOM 921 C CA . ASN A 1 114 ? -3.632 9.060 -12.298 1.00 86.56 114 ASN A CA 1
ATOM 922 C C . ASN A 1 114 ? -5.073 9.073 -11.756 1.00 86.56 114 ASN A C 1
ATOM 924 O O . ASN A 1 114 ? -5.888 8.202 -12.064 1.00 86.56 114 ASN A O 1
ATOM 928 N N . THR A 1 115 ? -5.396 10.070 -10.931 1.00 85.00 115 THR A N 1
ATOM 929 C CA . THR A 1 115 ? -6.706 10.195 -10.268 1.00 85.00 115 THR A CA 1
ATOM 930 C C . THR A 1 115 ? -7.884 10.323 -11.227 1.00 85.00 115 THR A C 1
ATOM 932 O O . THR A 1 115 ? -9.008 10.011 -10.838 1.00 85.00 115 THR A O 1
ATOM 935 N N . ASP A 1 116 ? -7.634 10.748 -12.463 1.00 92.44 116 ASP A N 1
ATOM 936 C CA . ASP A 1 116 ? -8.676 11.079 -13.427 1.00 92.44 116 ASP A CA 1
ATOM 937 C C . ASP A 1 116 ? -8.945 9.907 -14.380 1.00 92.44 116 ASP A C 1
ATOM 939 O O . ASP A 1 116 ? -10.082 9.703 -14.799 1.00 92.44 116 ASP A O 1
ATOM 943 N N . ASN A 1 117 ? -7.921 9.102 -14.692 1.00 90.06 117 ASN A N 1
ATOM 944 C CA . ASN A 1 117 ? -8.009 8.035 -15.693 1.00 90.06 117 ASN A CA 1
ATOM 945 C C . ASN A 1 117 ? -7.974 6.601 -15.125 1.00 90.06 117 ASN A C 1
ATOM 947 O O . ASN A 1 117 ? -8.189 5.656 -15.887 1.00 90.06 117 ASN A O 1
ATOM 951 N N . TYR A 1 118 ? -7.733 6.410 -13.818 1.00 87.75 118 TYR A N 1
ATOM 952 C CA . TYR A 1 118 ? -7.482 5.076 -13.245 1.00 87.75 118 TYR A CA 1
ATOM 953 C C . TYR A 1 118 ? -8.574 4.050 -13.564 1.00 87.75 118 TYR A C 1
ATOM 955 O O . TYR A 1 118 ? -8.262 2.912 -13.895 1.00 87.75 118 TYR A O 1
ATOM 963 N N . SER A 1 119 ? -9.851 4.436 -13.483 1.00 87.75 119 SER A N 1
ATOM 964 C CA . SER A 1 119 ? -10.972 3.514 -13.696 1.00 87.75 119 SER A CA 1
ATOM 965 C C . SER A 1 119 ? -10.992 2.983 -15.129 1.00 87.75 119 SER A C 1
ATOM 967 O O . SER A 1 119 ? -11.128 1.780 -15.351 1.00 87.75 119 SER A O 1
ATOM 969 N N . GLU A 1 120 ? -10.791 3.873 -16.102 1.00 90.00 120 GLU A N 1
ATOM 970 C CA . GLU A 1 120 ? -10.741 3.504 -17.511 1.00 90.00 120 GLU A CA 1
ATOM 971 C C . GLU A 1 120 ? -9.523 2.626 -17.788 1.00 90.00 120 GLU A C 1
ATOM 973 O O . GLU A 1 120 ? -9.677 1.514 -18.287 1.00 90.00 120 GLU A O 1
ATOM 978 N N . VAL A 1 121 ? -8.330 3.092 -17.409 1.00 87.56 121 VAL A N 1
ATOM 979 C CA . VAL A 1 121 ? -7.059 2.406 -17.666 1.00 87.56 121 VAL A CA 1
ATOM 980 C C . VAL A 1 121 ? -7.081 1.004 -17.056 1.00 87.56 121 VAL A C 1
ATOM 982 O O . VAL A 1 121 ? -7.005 0.015 -17.779 1.00 87.56 121 VAL A O 1
ATOM 985 N N . LEU A 1 122 ? -7.358 0.884 -15.755 1.00 84.94 122 LEU A N 1
ATOM 986 C CA . LEU A 1 122 ? -7.336 -0.401 -15.047 1.00 84.94 122 LEU A CA 1
ATOM 987 C C . LEU A 1 122 ? -8.404 -1.401 -15.519 1.00 84.94 122 LEU A C 1
ATOM 989 O O . LEU A 1 122 ? -8.277 -2.605 -15.262 1.00 84.94 122 LEU A O 1
ATOM 993 N N . SER A 1 123 ? -9.449 -0.930 -16.207 1.00 87.00 123 SER A N 1
ATOM 994 C CA . SER A 1 123 ? -10.493 -1.787 -16.774 1.00 87.00 123 SER A CA 1
ATOM 995 C C . SER A 1 123 ? -10.084 -2.481 -18.077 1.00 87.00 123 SER A C 1
ATOM 997 O O . SER A 1 123 ? -10.701 -3.490 -18.438 1.00 87.00 123 SER A O 1
ATOM 999 N N . LYS A 1 124 ? -9.046 -1.976 -18.756 1.00 87.81 124 LYS A N 1
ATOM 1000 C CA . LYS A 1 124 ? -8.566 -2.490 -20.041 1.00 87.81 124 LYS A CA 1
ATOM 1001 C C . LYS A 1 124 ? -7.937 -3.874 -19.900 1.00 87.81 124 LYS A C 1
ATOM 1003 O O . LYS A 1 124 ? -7.393 -4.236 -18.855 1.00 87.81 124 LYS A O 1
ATOM 1008 N N . SER A 1 125 ? -8.011 -4.648 -20.979 1.00 86.12 125 SER A N 1
ATOM 1009 C CA . SER A 1 125 ? -7.411 -5.985 -21.095 1.00 86.12 125 SER A CA 1
ATOM 1010 C C . SER A 1 125 ? -6.082 -5.996 -21.851 1.00 86.12 125 SER A C 1
ATOM 1012 O O . SER A 1 125 ? -5.430 -7.031 -21.911 1.00 86.12 125 SER A O 1
ATOM 1014 N N . GLU A 1 126 ? -5.701 -4.877 -22.467 1.00 87.69 126 GLU A N 1
ATOM 1015 C CA . GLU A 1 126 ? -4.425 -4.730 -23.172 1.00 87.69 126 GLU A CA 1
ATOM 1016 C C . GLU A 1 126 ? -3.275 -4.445 -22.188 1.00 87.69 126 GLU A C 1
ATOM 1018 O O . GLU A 1 126 ? -3.506 -3.792 -21.165 1.00 87.69 126 GLU A O 1
ATOM 1023 N N . PRO A 1 127 ? -2.048 -4.930 -22.455 1.00 86.81 127 PRO A N 1
ATOM 1024 C CA . PRO A 1 127 ? -0.879 -4.577 -21.656 1.00 86.81 127 PRO A CA 1
ATOM 1025 C C . PRO A 1 127 ? -0.525 -3.090 -21.818 1.00 86.81 127 PRO A C 1
ATOM 1027 O O . PRO A 1 127 ? -0.911 -2.447 -22.792 1.00 86.81 127 PRO A O 1
ATOM 1030 N N . PHE A 1 128 ? 0.230 -2.550 -20.863 1.00 89.75 128 PHE A N 1
ATOM 1031 C CA . PHE A 1 128 ? 0.794 -1.205 -20.957 1.00 89.75 128 PHE A CA 1
ATOM 1032 C C . PHE A 1 128 ? 1.823 -1.126 -22.090 1.00 89.75 128 PHE A C 1
ATOM 1034 O O . PHE A 1 128 ? 2.539 -2.094 -22.385 1.00 89.75 128 PHE A O 1
ATOM 1041 N N . ASN A 1 129 ? 1.915 0.044 -22.715 1.00 90.94 129 ASN A N 1
ATOM 1042 C CA . ASN A 1 129 ? 2.957 0.314 -23.696 1.00 90.94 129 ASN A CA 1
ATOM 1043 C C . ASN A 1 129 ? 4.307 0.428 -22.986 1.00 90.94 129 ASN A C 1
ATOM 1045 O O . ASN A 1 129 ? 4.378 0.751 -21.804 1.00 90.94 129 ASN A O 1
ATOM 1049 N N . LYS A 1 130 ? 5.404 0.190 -23.704 1.00 90.06 130 LYS A N 1
ATOM 1050 C CA . LYS A 1 130 ? 6.748 0.286 -23.118 1.00 90.06 130 LYS A CA 1
ATOM 1051 C C . LYS A 1 130 ? 7.033 1.678 -22.534 1.00 90.06 130 LYS A C 1
ATOM 1053 O O . LYS A 1 130 ? 7.544 1.777 -21.423 1.00 90.06 130 LYS A O 1
ATOM 1058 N N . ASP A 1 131 ? 6.631 2.724 -23.248 1.00 90.06 131 ASP A N 1
ATOM 1059 C CA . ASP A 1 131 ? 6.857 4.120 -22.857 1.00 90.06 131 ASP A CA 1
ATOM 1060 C C . ASP A 1 131 ? 6.058 4.519 -21.598 1.00 90.06 131 ASP A C 1
ATOM 1062 O O . ASP A 1 131 ? 6.407 5.480 -20.914 1.00 90.06 131 ASP A O 1
ATOM 1066 N N . ASP A 1 132 ? 5.018 3.757 -21.230 1.00 89.75 132 ASP A N 1
ATOM 1067 C CA . ASP A 1 132 ? 4.260 3.973 -19.987 1.00 89.75 132 ASP A CA 1
ATOM 1068 C C . ASP A 1 132 ? 5.122 3.714 -18.733 1.00 89.75 132 ASP A C 1
ATOM 1070 O O . ASP A 1 132 ? 4.807 4.188 -17.635 1.00 89.75 132 ASP A O 1
ATOM 1074 N N . PHE A 1 133 ? 6.231 2.985 -18.894 1.00 88.75 133 PHE A N 1
ATOM 1075 C CA . PHE A 1 133 ? 7.212 2.683 -17.852 1.00 88.75 133 PHE A CA 1
ATOM 1076 C C . PHE A 1 133 ? 8.380 3.674 -17.804 1.00 88.75 133 PHE A C 1
ATOM 1078 O O . PHE A 1 133 ? 9.282 3.505 -16.980 1.00 88.75 133 PHE A O 1
ATOM 1085 N N . ASP A 1 134 ? 8.384 4.712 -18.640 1.00 88.50 134 ASP A N 1
ATOM 1086 C CA . ASP A 1 134 ? 9.456 5.700 -18.631 1.00 88.50 134 ASP A CA 1
ATOM 1087 C C . ASP A 1 134 ? 9.391 6.582 -17.382 1.00 88.50 134 ASP A C 1
ATOM 1089 O O . ASP A 1 134 ? 8.403 7.260 -17.086 1.00 88.50 134 ASP A O 1
ATOM 1093 N N . ASN A 1 135 ? 10.502 6.631 -16.654 1.00 85.44 135 ASN A N 1
ATOM 1094 C CA . ASN A 1 135 ? 10.657 7.514 -15.516 1.00 85.44 135 ASN A CA 1
ATOM 1095 C C . ASN A 1 135 ? 11.140 8.885 -15.995 1.00 85.44 135 ASN A C 1
ATOM 1097 O O . ASN A 1 135 ? 12.344 9.146 -16.086 1.00 85.44 135 ASN A O 1
ATOM 1101 N N . LYS A 1 136 ? 10.204 9.804 -16.251 1.00 85.44 136 LYS A N 1
ATOM 1102 C CA . LYS A 1 136 ? 10.523 11.168 -16.716 1.00 85.44 136 LYS A CA 1
ATOM 1103 C C . LYS A 1 136 ? 11.394 11.961 -15.740 1.00 85.44 136 LYS A C 1
ATOM 1105 O O . LYS A 1 136 ? 12.184 12.799 -16.173 1.00 85.44 136 LYS A O 1
ATOM 1110 N N . LEU A 1 137 ? 11.278 11.694 -14.437 1.00 85.44 137 LEU A N 1
ATOM 1111 C CA . LEU A 1 137 ? 12.066 12.375 -13.404 1.00 85.44 137 LEU A CA 1
ATOM 1112 C C . LEU A 1 137 ? 13.540 11.962 -13.453 1.00 85.44 137 LEU A C 1
ATOM 1114 O O . LEU A 1 137 ? 14.420 12.808 -13.308 1.00 85.44 137 LEU A O 1
ATOM 1118 N N . ARG A 1 138 ? 13.810 10.670 -13.664 1.00 86.00 138 ARG A N 1
ATOM 1119 C CA . ARG A 1 138 ? 15.172 10.116 -13.722 1.00 86.00 138 ARG A CA 1
ATOM 1120 C C . ARG A 1 138 ? 15.738 10.030 -15.135 1.00 86.00 138 ARG A C 1
ATOM 1122 O O . ARG A 1 138 ? 16.937 9.830 -15.283 1.00 86.00 138 ARG A O 1
ATOM 1129 N N . LYS A 1 139 ? 14.898 10.244 -16.154 1.00 86.81 139 LYS A N 1
ATOM 1130 C CA . LYS A 1 139 ? 15.214 10.024 -17.574 1.00 86.81 139 LYS A CA 1
ATOM 1131 C C . LYS A 1 139 ? 15.691 8.591 -17.826 1.00 86.81 139 LYS A C 1
ATOM 1133 O O . LYS A 1 139 ? 16.633 8.365 -18.578 1.00 86.81 139 LYS A O 1
ATOM 1138 N N . GLU A 1 140 ? 15.042 7.648 -17.154 1.00 87.94 140 GLU A N 1
ATOM 1139 C CA . GLU A 1 140 ? 15.296 6.215 -17.278 1.00 87.94 140 GLU A CA 1
ATOM 1140 C C . GLU A 1 140 ? 14.135 5.585 -18.042 1.00 87.94 140 GLU A C 1
ATOM 1142 O O . GLU A 1 140 ? 12.977 5.893 -17.764 1.00 87.94 140 GLU A O 1
ATOM 1147 N N . SER A 1 141 ? 14.451 4.700 -18.979 1.00 88.00 141 SER A N 1
ATOM 1148 C CA . SER A 1 141 ? 13.481 3.889 -19.706 1.00 88.00 141 SER A CA 1
ATOM 1149 C C . SER A 1 141 ? 13.778 2.413 -19.485 1.00 88.00 141 SER A C 1
ATOM 1151 O O . SER A 1 141 ? 14.900 2.015 -19.155 1.00 88.00 141 SER A O 1
ATOM 1153 N N . MET A 1 142 ? 12.752 1.585 -19.636 1.00 87.25 142 MET A N 1
ATOM 1154 C CA . MET A 1 142 ? 12.896 0.141 -19.496 1.00 87.25 142 MET A CA 1
ATOM 1155 C C . MET A 1 142 ? 13.641 -0.458 -20.702 1.00 87.25 142 MET A C 1
ATOM 1157 O O . MET A 1 142 ? 13.475 -0.005 -21.838 1.00 87.25 142 MET A O 1
ATOM 1161 N N . THR A 1 143 ? 14.456 -1.497 -20.485 1.00 89.19 143 THR A N 1
ATOM 1162 C CA . THR A 1 143 ? 15.110 -2.215 -21.594 1.00 89.19 143 THR A CA 1
ATOM 1163 C C . THR A 1 143 ? 14.104 -3.071 -22.366 1.00 89.19 143 THR A C 1
ATOM 1165 O O . THR A 1 143 ? 13.013 -3.366 -21.873 1.00 89.19 143 THR A O 1
ATOM 1168 N N . ASP A 1 144 ? 14.442 -3.465 -23.595 1.00 90.50 144 ASP A N 1
ATOM 1169 C CA . ASP A 1 144 ? 13.566 -4.335 -24.389 1.00 90.50 144 ASP A CA 1
ATOM 1170 C C . ASP A 1 144 ? 13.373 -5.700 -23.719 1.00 90.50 144 ASP A C 1
ATOM 1172 O O . ASP A 1 144 ? 12.261 -6.222 -23.698 1.00 90.50 144 ASP A O 1
ATOM 1176 N N . GLU A 1 145 ? 14.420 -6.247 -23.100 1.00 88.12 145 GLU A N 1
ATOM 1177 C CA . GLU A 1 145 ? 14.364 -7.529 -22.394 1.00 88.12 145 GLU A CA 1
ATOM 1178 C C . GLU A 1 145 ? 13.409 -7.466 -21.198 1.00 88.12 145 GLU A C 1
ATOM 1180 O O . GLU A 1 145 ? 12.565 -8.345 -21.035 1.00 88.12 145 GLU A O 1
ATOM 1185 N N . ALA A 1 146 ? 13.492 -6.401 -20.395 1.00 84.06 146 ALA A N 1
ATOM 1186 C CA . ALA A 1 146 ? 12.595 -6.194 -19.262 1.00 84.06 146 ALA A CA 1
ATOM 1187 C C . ALA A 1 146 ? 11.134 -6.009 -19.712 1.00 84.06 146 ALA A C 1
ATOM 1189 O O . ALA A 1 146 ? 10.220 -6.516 -19.060 1.00 84.06 146 ALA A O 1
ATOM 1190 N N . TYR A 1 147 ? 10.903 -5.360 -20.861 1.00 88.38 147 TYR A N 1
ATOM 1191 C CA . TYR A 1 147 ? 9.558 -5.246 -21.424 1.00 88.38 147 TYR A CA 1
ATOM 1192 C C . TYR A 1 147 ? 8.999 -6.592 -21.902 1.00 88.38 147 TYR A C 1
ATOM 1194 O O . TYR A 1 147 ? 7.818 -6.865 -21.703 1.00 88.38 147 TYR A O 1
ATOM 1202 N N . GLN A 1 148 ? 9.828 -7.463 -22.488 1.00 87.50 148 GLN A N 1
ATOM 1203 C CA . GLN A 1 148 ? 9.384 -8.804 -22.884 1.00 87.50 148 GLN A CA 1
ATOM 1204 C C . GLN A 1 148 ? 8.986 -9.657 -21.677 1.00 87.50 148 GLN A C 1
ATOM 1206 O O . GLN A 1 148 ? 7.966 -10.341 -21.730 1.00 87.50 148 GLN A O 1
ATOM 1211 N N . ILE A 1 149 ? 9.736 -9.571 -20.574 1.00 84.50 149 ILE A N 1
ATOM 1212 C CA . ILE A 1 149 ? 9.379 -10.249 -19.317 1.00 84.50 149 ILE A CA 1
ATOM 1213 C C . ILE A 1 149 ? 8.007 -9.761 -18.831 1.00 84.50 149 ILE A C 1
ATOM 1215 O O . ILE A 1 149 ? 7.121 -10.572 -18.569 1.00 84.50 149 ILE A O 1
ATOM 1219 N N . TYR A 1 150 ? 7.789 -8.442 -18.819 1.00 85.50 150 TYR A N 1
ATOM 1220 C CA . TYR A 1 150 ? 6.490 -7.858 -18.479 1.00 85.50 150 TYR A CA 1
ATOM 1221 C C . TYR A 1 150 ? 5.348 -8.381 -19.371 1.00 85.50 150 TYR A C 1
ATOM 1223 O O . TYR A 1 150 ? 4.272 -8.714 -18.868 1.00 85.50 150 TYR A O 1
ATOM 1231 N N . LEU A 1 151 ? 5.559 -8.472 -20.689 1.00 87.00 151 LEU A N 1
ATOM 1232 C CA . LEU A 1 151 ? 4.540 -8.970 -21.616 1.00 87.00 151 LEU A CA 1
ATOM 1233 C C . LEU A 1 151 ? 4.168 -10.427 -21.325 1.00 87.00 151 LEU A C 1
ATOM 1235 O O . LEU A 1 151 ? 2.982 -10.757 -21.355 1.00 87.00 151 LEU A O 1
ATOM 1239 N N . GLU A 1 152 ? 5.140 -11.285 -21.016 1.00 85.38 152 GLU A N 1
ATOM 1240 C CA . GLU A 1 152 ? 4.877 -12.676 -20.638 1.00 85.38 152 GLU A CA 1
ATOM 1241 C C . GLU A 1 152 ? 4.099 -12.777 -19.317 1.00 85.38 152 GLU A C 1
ATOM 1243 O O . GLU A 1 152 ? 3.094 -13.492 -19.257 1.00 85.38 152 GLU A O 1
ATOM 1248 N N . ASP A 1 153 ? 4.479 -12.003 -18.298 1.00 79.19 153 ASP A N 1
ATOM 1249 C CA . ASP A 1 153 ? 3.768 -11.964 -17.014 1.00 79.19 153 ASP A CA 1
ATOM 1250 C C . ASP A 1 153 ? 2.336 -11.439 -17.163 1.00 79.19 153 ASP A C 1
ATOM 1252 O O . ASP A 1 153 ? 1.397 -11.971 -16.561 1.00 79.19 153 ASP A O 1
ATOM 1256 N N . SER A 1 154 ? 2.129 -10.442 -18.027 1.00 81.50 154 SER A N 1
ATOM 1257 C CA . SER A 1 154 ? 0.815 -9.829 -18.234 1.00 81.50 154 SER A CA 1
ATOM 1258 C C . SER A 1 154 ? -0.247 -10.792 -18.763 1.00 81.50 154 SER A C 1
ATOM 1260 O O . SER A 1 154 ? -1.425 -10.629 -18.444 1.00 81.50 154 SER A O 1
ATOM 1262 N N . LYS A 1 155 ? 0.151 -11.854 -19.479 1.00 84.19 155 LYS A N 1
ATOM 1263 C CA . LYS A 1 155 ? -0.769 -12.879 -20.008 1.00 84.19 155 LYS A CA 1
ATOM 1264 C C . LYS A 1 155 ? -1.516 -13.638 -18.913 1.00 84.19 155 LYS A C 1
ATOM 1266 O O . LYS A 1 155 ? -2.564 -14.224 -19.183 1.00 84.19 155 LYS A O 1
ATOM 1271 N N . GLN A 1 156 ? -0.996 -13.640 -17.686 1.00 81.44 156 GLN A N 1
ATOM 1272 C CA . GLN A 1 156 ? -1.643 -14.287 -16.544 1.00 81.44 156 GLN A CA 1
ATOM 1273 C C . GLN A 1 156 ? -2.875 -13.505 -16.054 1.00 81.44 156 GLN A C 1
ATOM 1275 O O . GLN A 1 156 ? -3.705 -14.048 -15.321 1.00 81.44 156 GLN A O 1
ATOM 1280 N N . PHE A 1 157 ? -3.043 -12.253 -16.495 1.00 80.25 157 PHE A N 1
ATOM 1281 C CA . PHE A 1 157 ? -4.090 -11.352 -16.032 1.00 80.25 157 PHE A CA 1
ATOM 1282 C C . PHE A 1 157 ? -5.056 -10.982 -17.149 1.00 80.25 157 PHE A C 1
ATOM 1284 O O . PHE A 1 157 ? -4.678 -10.629 -18.258 1.00 80.25 157 PHE A O 1
ATOM 1291 N N . LYS A 1 158 ? -6.354 -11.017 -16.834 1.00 78.06 158 LYS A N 1
ATOM 1292 C CA . LYS A 1 158 ? -7.414 -10.638 -17.785 1.00 78.06 158 LYS A CA 1
ATOM 1293 C C . LYS A 1 158 ? -7.571 -9.125 -17.948 1.00 78.06 158 LYS A C 1
ATOM 1295 O O . LYS A 1 158 ? -8.192 -8.679 -18.908 1.00 78.06 158 LYS A O 1
ATOM 1300 N N . LYS A 1 159 ? -7.111 -8.355 -16.963 1.00 81.81 159 LYS A N 1
ATOM 1301 C CA . LYS A 1 159 ? -7.258 -6.899 -16.885 1.00 81.81 159 LYS A CA 1
ATOM 1302 C C . LYS A 1 159 ? -6.004 -6.285 -16.293 1.00 81.81 159 LYS A C 1
ATOM 1304 O O . LYS A 1 159 ? -5.361 -6.923 -15.459 1.00 81.81 159 LYS A O 1
ATOM 1309 N N . GLN A 1 160 ? -5.748 -5.025 -16.622 1.00 79.00 160 GLN A N 1
ATOM 1310 C CA . GLN A 1 160 ? -4.652 -4.249 -16.044 1.00 79.00 160 GLN A CA 1
ATOM 1311 C C . GLN A 1 160 ? -4.728 -4.180 -14.511 1.00 79.00 160 GLN A C 1
ATOM 1313 O O . GLN A 1 160 ? -3.702 -4.249 -13.846 1.00 79.00 160 GLN A O 1
ATOM 1318 N N . MET A 1 161 ? -5.930 -4.170 -13.921 1.00 70.94 161 MET A N 1
ATOM 1319 C CA . MET A 1 161 ? -6.096 -4.287 -12.464 1.00 70.94 161 MET A CA 1
ATOM 1320 C C . MET A 1 161 ? -5.469 -5.561 -11.866 1.00 70.94 161 MET A C 1
ATOM 1322 O O . MET A 1 161 ? -5.011 -5.537 -10.731 1.00 70.94 161 MET A O 1
ATOM 1326 N N . GLY A 1 162 ? -5.412 -6.670 -12.608 1.00 62.50 162 GLY A N 1
ATOM 1327 C CA . GLY A 1 162 ? -4.768 -7.900 -12.136 1.00 62.50 162 GLY A CA 1
ATOM 1328 C C . GLY A 1 162 ? -3.244 -7.777 -12.013 1.00 62.50 162 GLY A C 1
ATOM 1329 O O . GLY A 1 162 ? -2.635 -8.434 -11.174 1.00 62.50 162 GLY A O 1
ATOM 1330 N N . LEU A 1 163 ? -2.623 -6.875 -12.777 1.00 63.47 163 LEU A N 1
ATOM 1331 C CA . LEU A 1 163 ? -1.189 -6.592 -12.662 1.00 63.47 163 LEU A CA 1
ATOM 1332 C C . LEU A 1 163 ? -0.845 -5.879 -11.344 1.00 63.47 163 LEU A C 1
ATOM 1334 O O . LEU A 1 163 ? 0.264 -6.029 -10.840 1.00 63.47 163 LEU A O 1
ATOM 1338 N N . LEU A 1 164 ? -1.799 -5.149 -10.751 1.00 59.09 164 LEU A N 1
ATOM 1339 C CA . LEU A 1 164 ? -1.635 -4.523 -9.432 1.00 59.09 164 LEU A CA 1
ATOM 1340 C C . LEU A 1 164 ? -1.611 -5.549 -8.288 1.00 59.09 164 LEU A C 1
ATOM 1342 O O . LEU A 1 164 ? -1.022 -5.274 -7.248 1.00 59.09 164 LEU A O 1
ATOM 1346 N N . THR A 1 165 ? -2.225 -6.724 -8.466 1.00 45.12 165 THR A N 1
ATOM 1347 C CA . THR A 1 165 ? -2.337 -7.748 -7.410 1.00 45.12 165 THR A CA 1
ATOM 1348 C C . THR A 1 165 ? -1.095 -8.625 -7.218 1.00 45.12 165 THR A C 1
ATOM 1350 O O . THR A 1 165 ? -1.045 -9.351 -6.236 1.00 45.12 165 THR A O 1
ATOM 1353 N N . ILE A 1 166 ? -0.082 -8.550 -8.095 1.00 43.72 166 ILE A N 1
ATOM 1354 C CA . ILE A 1 166 ? 1.239 -9.183 -7.863 1.00 43.72 166 ILE A CA 1
ATOM 1355 C C . ILE A 1 166 ? 2.112 -8.342 -6.906 1.00 43.72 166 ILE A C 1
ATOM 1357 O O . ILE A 1 166 ? 3.111 -8.824 -6.380 1.00 43.72 166 ILE A O 1
ATOM 1361 N N . LEU A 1 167 ? 1.761 -7.072 -6.681 1.00 41.78 167 LEU A N 1
ATOM 1362 C CA . LEU A 1 167 ? 2.626 -6.091 -6.016 1.00 41.78 167 LEU A CA 1
ATOM 1363 C C . LEU A 1 167 ? 2.281 -5.831 -4.536 1.00 41.78 167 LEU A C 1
ATOM 1365 O O . LEU A 1 167 ? 2.814 -4.881 -3.961 1.00 41.78 167 LEU A O 1
ATOM 1369 N N . GLN A 1 168 ? 1.417 -6.652 -3.930 1.00 35.56 168 GLN A N 1
ATOM 1370 C CA . GLN A 1 168 ? 1.109 -6.655 -2.491 1.00 35.56 168 GLN A CA 1
ATOM 1371 C C . GLN A 1 168 ? 1.537 -7.980 -1.868 1.00 35.56 168 GLN A C 1
ATOM 1373 O O . GLN A 1 168 ? 2.099 -7.928 -0.753 1.00 35.56 168 GLN A O 1
#

Organism: NCBI:txid222440